Protein AF-A0AAW9QCE1-F1 (afdb_monomer_lite)

Structure (mmCIF, N/CA/C/O backbone):
data_AF-A0AAW9QCE1-F1
#
_entry.id   AF-A0AAW9QCE1-F1
#
loop_
_atom_site.group_PDB
_atom_site.id
_atom_site.type_symbol
_atom_site.label_atom_id
_atom_site.label_alt_id
_atom_site.label_comp_id
_atom_site.label_asym_id
_atom_site.label_entity_id
_atom_site.label_seq_id
_atom_site.pdbx_PDB_ins_code
_atom_site.Cartn_x
_atom_site.Cartn_y
_atom_site.Cartn_z
_atom_site.occupancy
_atom_site.B_iso_or_equiv
_atom_site.auth_seq_id
_atom_site.auth_comp_id
_atom_site.auth_asym_id
_atom_site.auth_atom_id
_atom_site.pdbx_PDB_model_num
ATOM 1 N N . MET A 1 1 ? 16.286 17.213 -9.007 1.00 36.25 1 MET A N 1
ATOM 2 C CA . MET A 1 1 ? 15.383 17.099 -7.843 1.00 36.25 1 MET A CA 1
ATOM 3 C C . MET A 1 1 ? 14.000 16.802 -8.391 1.00 36.25 1 MET A C 1
ATOM 5 O O . MET A 1 1 ? 13.286 17.731 -8.745 1.00 36.25 1 MET A O 1
ATOM 9 N N . SER A 1 2 ? 13.685 15.523 -8.589 1.00 42.88 2 SER A N 1
ATOM 10 C CA . SER A 1 2 ? 12.363 15.102 -9.058 1.00 42.88 2 SER A CA 1
ATOM 11 C C . SER A 1 2 ? 11.376 15.267 -7.909 1.00 42.88 2 SER A C 1
ATOM 13 O O . SER A 1 2 ? 11.636 14.832 -6.789 1.00 42.88 2 SER A O 1
ATOM 15 N N . THR A 1 3 ? 10.292 15.989 -8.154 1.00 44.84 3 THR A N 1
ATOM 16 C CA . THR A 1 3 ? 9.227 16.208 -7.179 1.00 44.84 3 THR A CA 1
ATOM 17 C C . THR A 1 3 ? 8.562 14.860 -6.893 1.00 44.84 3 THR A C 1
ATOM 19 O O . THR A 1 3 ? 7.934 14.304 -7.786 1.00 44.84 3 THR A O 1
ATOM 22 N N . MET A 1 4 ? 8.728 14.325 -5.678 1.00 53.09 4 MET A N 1
ATOM 23 C CA . MET A 1 4 ? 8.069 13.089 -5.229 1.00 53.09 4 MET A CA 1
ATOM 24 C C . MET A 1 4 ? 6.548 13.288 -5.292 1.00 53.09 4 MET A C 1
ATOM 26 O O . MET A 1 4 ? 5.975 13.998 -4.460 1.00 53.09 4 MET A O 1
ATOM 30 N N . GLN A 1 5 ? 5.884 12.726 -6.303 1.00 57.12 5 GLN A N 1
ATOM 31 C CA . GLN A 1 5 ? 4.432 12.821 -6.458 1.00 57.12 5 GLN A CA 1
ATOM 32 C C . GLN A 1 5 ? 3.751 11.661 -5.731 1.00 57.12 5 GLN A C 1
ATOM 34 O O . GLN A 1 5 ? 3.259 10.714 -6.342 1.00 57.12 5 GLN A O 1
ATOM 39 N N . HIS A 1 6 ? 3.641 11.794 -4.408 1.00 64.06 6 HIS A N 1
ATOM 40 C CA . HIS A 1 6 ? 2.686 11.008 -3.632 1.00 64.06 6 HIS A CA 1
ATOM 41 C C . HIS A 1 6 ? 1.281 11.355 -4.123 1.00 64.06 6 HIS A C 1
ATOM 43 O O . HIS A 1 6 ? 0.787 12.469 -3.916 1.00 64.06 6 HIS A O 1
ATOM 49 N N . SER A 1 7 ? 0.650 10.426 -4.833 1.00 66.94 7 SER A N 1
ATOM 50 C CA . SER A 1 7 ? -0.676 10.653 -5.393 1.00 66.94 7 SER A CA 1
ATOM 51 C C . SER A 1 7 ? -1.727 10.169 -4.400 1.00 66.94 7 SER A C 1
ATOM 53 O O . SER A 1 7 ? -1.566 9.141 -3.737 1.00 66.94 7 SER A O 1
ATOM 55 N N . ALA A 1 8 ? -2.832 10.911 -4.294 1.00 73.25 8 ALA A N 1
ATOM 56 C CA . ALA A 1 8 ? -4.013 10.379 -3.629 1.00 73.25 8 ALA A CA 1
ATOM 57 C C . ALA A 1 8 ? -4.419 9.064 -4.321 1.00 73.25 8 ALA A C 1
ATOM 59 O O . ALA A 1 8 ? -4.295 8.970 -5.549 1.00 73.25 8 ALA A O 1
ATOM 60 N N . PRO A 1 9 ? -4.907 8.059 -3.574 1.00 78.00 9 PRO A N 1
ATOM 61 C CA . PRO A 1 9 ? -5.286 6.804 -4.186 1.00 78.00 9 PRO A CA 1
ATOM 62 C C . PRO A 1 9 ? -6.351 7.011 -5.266 1.00 78.00 9 PRO A C 1
ATOM 64 O O . PRO A 1 9 ? -7.278 7.806 -5.072 1.00 78.00 9 PRO A O 1
ATOM 67 N N . PRO A 1 10 ? -6.277 6.280 -6.389 1.00 82.38 10 PRO A N 1
ATOM 68 C CA . PRO A 1 10 ? -7.356 6.291 -7.362 1.00 82.38 10 PRO A CA 1
ATOM 69 C C . PRO A 1 10 ? -8.649 5.765 -6.719 1.00 82.38 10 PRO A C 1
ATOM 71 O O . PRO A 1 10 ? -8.615 4.940 -5.805 1.00 82.38 10 PRO A O 1
ATOM 74 N N . GLN A 1 11 ? -9.808 6.214 -7.210 1.00 83.00 11 GLN A N 1
ATOM 75 C CA . GLN A 1 11 ? -11.114 5.921 -6.593 1.00 83.00 11 GLN A CA 1
ATOM 76 C C . GLN A 1 11 ? -11.371 4.421 -6.373 1.00 83.00 11 GLN A C 1
ATOM 78 O O . GLN A 1 11 ? -11.889 4.032 -5.328 1.00 83.00 11 GLN A O 1
ATOM 83 N N . TRP A 1 12 ? -10.958 3.576 -7.321 1.00 85.19 12 TRP A N 1
ATOM 84 C CA . TRP A 1 12 ? -11.101 2.121 -7.227 1.00 85.19 12 TRP A CA 1
ATOM 85 C C . TRP A 1 12 ? -10.264 1.510 -6.087 1.00 85.19 12 TRP A C 1
ATOM 87 O O . TRP A 1 12 ? -10.649 0.501 -5.503 1.00 85.19 12 TRP A O 1
ATOM 97 N N . PHE A 1 13 ? -9.138 2.123 -5.716 1.00 90.00 13 PHE A N 1
ATOM 98 C CA . PHE A 1 13 ? -8.360 1.683 -4.559 1.00 90.00 13 PHE A CA 1
ATOM 99 C C . PHE A 1 13 ? -9.018 2.142 -3.259 1.00 90.00 13 PHE A C 1
ATOM 101 O O . PHE A 1 13 ? -9.045 1.404 -2.276 1.00 90.00 13 PHE A O 1
ATOM 108 N N . GLY A 1 14 ? -9.630 3.329 -3.275 1.00 92.62 14 GLY A N 1
ATOM 109 C CA . GLY A 1 14 ? -10.445 3.817 -2.166 1.00 92.62 14 GLY A CA 1
ATOM 110 C C . GLY A 1 14 ? -11.583 2.859 -1.803 1.00 92.62 14 GLY A C 1
ATOM 111 O O . GLY A 1 14 ? -11.823 2.633 -0.620 1.00 92.62 14 GLY A O 1
ATOM 112 N N . THR A 1 15 ? -12.234 2.230 -2.790 1.00 92.31 15 THR A N 1
ATOM 113 C CA . THR A 1 15 ? -13.254 1.200 -2.522 1.00 92.31 15 THR A CA 1
ATOM 114 C C . THR A 1 15 ? -12.678 -0.051 -1.861 1.00 92.31 15 THR A C 1
ATOM 116 O O . THR A 1 15 ? -13.315 -0.596 -0.963 1.00 92.31 15 THR A O 1
ATOM 119 N N . THR A 1 16 ? -11.465 -0.474 -2.236 1.00 93.19 16 THR A N 1
ATOM 120 C CA . THR A 1 16 ? -10.771 -1.584 -1.565 1.00 93.19 16 THR A CA 1
ATOM 121 C C . THR A 1 16 ? -10.457 -1.226 -0.114 1.00 93.19 16 THR A C 1
ATOM 123 O O . THR A 1 16 ? -10.821 -1.972 0.787 1.00 93.19 16 THR A O 1
ATOM 126 N N . LEU A 1 17 ? -9.860 -0.058 0.141 1.00 95.25 17 LEU A N 1
ATOM 127 C CA . LEU A 1 17 ? -9.561 0.404 1.502 1.00 95.25 17 LEU A CA 1
ATOM 128 C C . LEU A 1 17 ? -10.816 0.475 2.380 1.00 95.25 17 LEU A C 1
ATOM 130 O O . LEU A 1 17 ? -10.809 -0.033 3.502 1.00 95.25 17 LEU A O 1
ATOM 134 N N . ALA A 1 18 ? -11.905 1.032 1.847 1.00 94.25 18 ALA A N 1
ATOM 135 C CA . ALA A 1 18 ? -13.182 1.114 2.547 1.00 94.25 18 ALA A CA 1
ATOM 136 C C . ALA A 1 18 ? -13.769 -0.272 2.863 1.00 94.25 18 ALA A C 1
ATOM 138 O O . ALA A 1 18 ? -14.311 -0.465 3.949 1.00 94.25 18 ALA A O 1
ATOM 139 N N . ALA A 1 19 ? -13.619 -1.257 1.968 1.00 94.25 19 ALA A N 1
ATOM 140 C CA . ALA A 1 19 ? -14.044 -2.637 2.223 1.00 94.25 19 ALA A CA 1
ATOM 141 C C . ALA A 1 19 ? -13.275 -3.296 3.386 1.00 94.25 19 ALA A C 1
ATOM 143 O O . ALA A 1 19 ? -13.808 -4.184 4.049 1.00 94.25 19 ALA A O 1
ATOM 144 N N . HIS A 1 20 ? -12.057 -2.828 3.669 1.00 94.31 20 HIS A N 1
ATOM 145 C CA . HIS A 1 20 ? -11.253 -3.226 4.828 1.00 94.31 20 HIS A CA 1
ATOM 146 C C . HIS A 1 20 ? -11.425 -2.293 6.048 1.00 94.31 20 HIS A C 1
ATOM 148 O O . HIS A 1 20 ? -10.750 -2.482 7.057 1.00 94.31 20 HIS A O 1
ATOM 154 N N . GLY A 1 21 ? -12.331 -1.309 5.985 1.00 95.81 21 GLY A N 1
ATOM 155 C CA . GLY A 1 21 ? -12.649 -0.394 7.089 1.00 95.81 21 GLY A CA 1
ATOM 156 C C . GLY A 1 21 ? -11.773 0.861 7.182 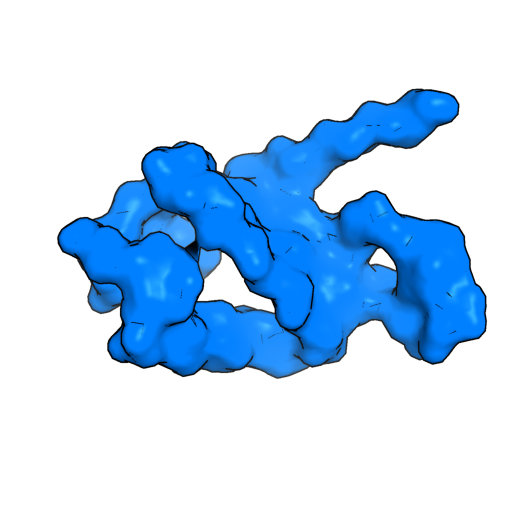1.00 95.81 21 GLY A C 1
ATOM 157 O O . GLY A 1 21 ? -11.922 1.629 8.128 1.00 95.81 21 GLY A O 1
ATOM 158 N N . PHE A 1 22 ? -10.882 1.101 6.221 1.00 96.12 22 PHE A N 1
ATOM 159 C CA . PHE A 1 22 ? -9.951 2.229 6.255 1.00 96.12 22 PHE A CA 1
ATOM 160 C C . PHE A 1 22 ? -10.494 3.488 5.558 1.00 96.12 22 PHE A C 1
ATOM 162 O O . PHE A 1 22 ? -11.207 3.411 4.556 1.00 96.12 22 PHE A O 1
ATOM 169 N N . ASP A 1 23 ? -10.076 4.667 6.036 1.00 94.88 23 ASP A N 1
ATOM 170 C CA . ASP A 1 23 ? -10.245 5.934 5.311 1.00 94.88 23 ASP A CA 1
ATOM 171 C C . ASP A 1 23 ? -9.201 6.034 4.190 1.00 94.88 23 ASP A C 1
ATOM 173 O O . ASP A 1 23 ? -7.997 6.070 4.444 1.00 94.88 23 ASP A O 1
ATOM 177 N N . ALA A 1 24 ? -9.654 6.142 2.939 1.00 93.81 24 ALA A N 1
ATOM 178 C CA . ALA A 1 24 ? -8.772 6.265 1.781 1.00 93.81 24 ALA A CA 1
ATOM 179 C C . ALA A 1 24 ? -7.829 7.478 1.845 1.00 93.81 24 ALA A C 1
ATOM 181 O O . ALA A 1 24 ? -6.740 7.445 1.279 1.00 93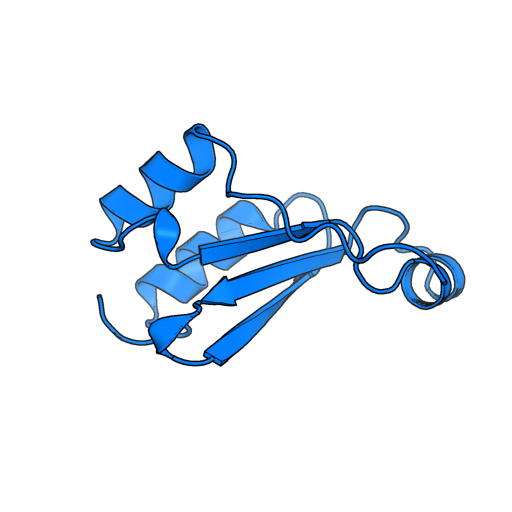.81 24 ALA A O 1
ATOM 182 N N . ARG A 1 25 ? -8.211 8.544 2.557 1.00 94.31 25 ARG A N 1
ATOM 183 C CA . ARG A 1 25 ? -7.379 9.746 2.731 1.00 94.31 25 ARG A CA 1
ATOM 184 C C . ARG A 1 25 ? -6.204 9.520 3.679 1.00 94.31 25 ARG A C 1
ATOM 186 O O . ARG A 1 25 ? -5.287 10.338 3.705 1.00 94.31 25 ARG A O 1
ATOM 193 N N . ASP A 1 26 ? -6.225 8.441 4.453 1.00 95.62 26 ASP A N 1
ATOM 194 C CA . ASP A 1 26 ? -5.112 8.035 5.309 1.00 95.62 26 ASP A CA 1
ATOM 195 C C . ASP A 1 26 ? -4.041 7.258 4.528 1.00 95.62 26 ASP A C 1
ATOM 197 O O . AS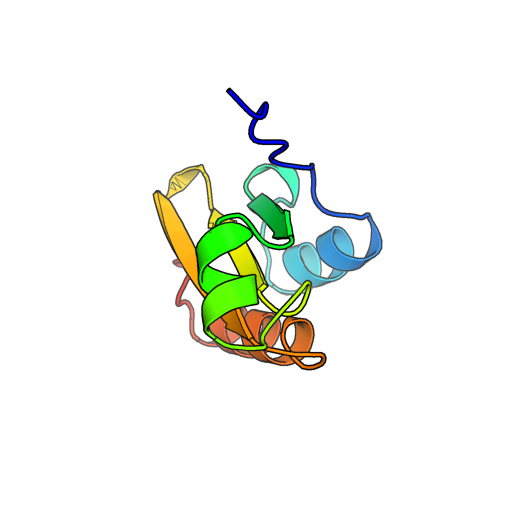P A 1 26 ? -2.989 6.947 5.074 1.00 95.62 26 ASP A O 1
ATOM 201 N N . PHE A 1 27 ? -4.276 6.962 3.247 1.00 96.19 27 PHE A N 1
ATOM 202 C CA . PHE A 1 27 ? -3.356 6.199 2.415 1.00 96.19 27 PHE A CA 1
ATOM 203 C C . PHE A 1 27 ? -2.782 7.035 1.275 1.00 96.19 27 PHE A C 1
ATOM 205 O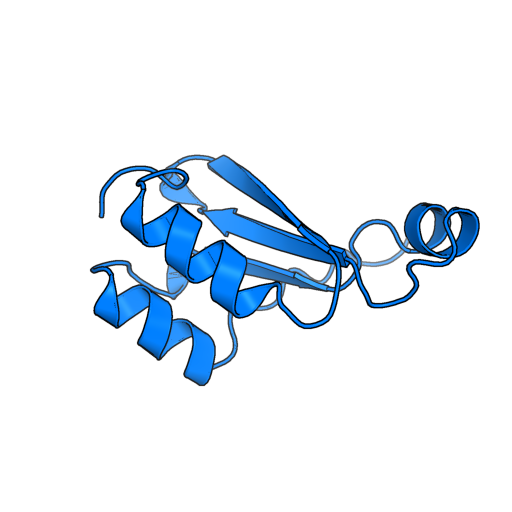 O . PHE A 1 27 ? -3.424 7.933 0.730 1.00 96.19 27 PHE A O 1
ATOM 212 N N . GLU A 1 28 ? -1.558 6.698 0.901 1.00 95.19 28 GLU A N 1
ATOM 213 C CA . GLU A 1 28 ? -0.863 7.218 -0.268 1.00 95.19 28 GLU A CA 1
ATOM 214 C C . GLU A 1 28 ? -0.314 6.066 -1.091 1.00 95.19 28 GLU A C 1
ATOM 216 O O . GLU A 1 28 ? 0.125 5.051 -0.539 1.00 95.19 28 GLU A O 1
ATOM 221 N N . LEU A 1 29 ? -0.345 6.245 -2.409 1.00 93.25 29 LEU A N 1
ATOM 222 C CA . LEU A 1 29 ? 0.279 5.336 -3.354 1.00 93.25 29 LEU A CA 1
ATOM 223 C C . LEU A 1 29 ? 1.300 6.110 -4.164 1.00 93.25 29 LEU A C 1
ATOM 225 O O . LEU A 1 29 ? 1.042 7.228 -4.617 1.00 93.25 29 LEU A O 1
ATOM 229 N N . GLU A 1 30 ? 2.437 5.474 -4.379 1.00 91.38 30 GLU A N 1
ATOM 230 C CA . GLU A 1 30 ? 3.478 5.993 -5.244 1.00 91.38 30 GLU A CA 1
ATOM 231 C C . GLU A 1 30 ? 3.939 4.886 -6.178 1.00 91.38 30 GLU A C 1
ATOM 233 O O . GLU A 1 30 ? 4.359 3.806 -5.752 1.00 91.38 30 GLU A O 1
ATOM 238 N N . ARG A 1 31 ? 3.811 5.154 -7.478 1.00 90.00 31 ARG A N 1
ATOM 239 C CA . ARG A 1 31 ? 4.318 4.257 -8.503 1.00 90.00 31 ARG A CA 1
ATOM 240 C C . ARG A 1 31 ? 5.780 4.577 -8.734 1.00 90.00 31 ARG A C 1
ATOM 242 O O . ARG A 1 31 ? 6.110 5.715 -9.038 1.00 90.00 31 ARG A O 1
ATOM 249 N N . ASP A 1 32 ? 6.593 3.543 -8.620 1.00 88.81 32 ASP A N 1
ATOM 250 C CA . ASP A 1 32 ? 8.026 3.565 -8.851 1.00 88.81 32 ASP A CA 1
ATOM 251 C C . ASP A 1 32 ? 8.758 4.727 -8.150 1.00 88.81 32 ASP A C 1
ATOM 253 O O . ASP A 1 32 ? 9.320 5.596 -8.814 1.00 88.81 32 ASP A O 1
ATOM 257 N N . PRO A 1 33 ? 8.745 4.770 -6.799 1.00 88.00 33 PRO A N 1
ATOM 258 C CA . PRO A 1 33 ? 9.399 5.838 -6.029 1.00 88.00 33 PRO A CA 1
ATOM 259 C C . PRO A 1 33 ? 10.924 5.888 -6.220 1.00 88.00 33 PRO A C 1
ATOM 261 O O . PRO A 1 33 ? 11.546 6.909 -5.946 1.00 88.00 33 PRO A O 1
ATOM 264 N N . GLU A 1 34 ? 11.531 4.790 -6.679 1.00 87.25 34 GLU A N 1
ATOM 265 C CA . GLU A 1 34 ? 12.977 4.633 -6.858 1.00 87.25 34 GLU A CA 1
ATOM 266 C C . GLU A 1 34 ? 13.284 4.221 -8.311 1.00 87.25 34 GLU A C 1
ATOM 268 O O . GLU A 1 34 ? 13.725 3.093 -8.557 1.00 87.25 34 GLU A O 1
ATOM 273 N N . PRO A 1 35 ? 13.048 5.113 -9.292 1.00 85.75 35 PRO A N 1
ATOM 274 C CA . PRO A 1 35 ? 13.086 4.767 -10.713 1.00 85.75 35 PRO A CA 1
ATOM 275 C C . PRO A 1 35 ? 14.481 4.350 -11.200 1.00 85.75 35 PRO A C 1
ATOM 277 O O . PRO A 1 35 ? 14.610 3.509 -12.087 1.00 85.75 35 PRO A O 1
ATOM 280 N N . ASP A 1 36 ? 15.550 4.889 -10.606 1.00 88.88 36 ASP A N 1
ATOM 281 C CA . ASP A 1 36 ? 16.922 4.491 -10.948 1.00 88.88 36 ASP A CA 1
ATOM 282 C C . ASP A 1 36 ? 17.226 3.062 -10.466 1.00 88.88 36 ASP A C 1
ATOM 284 O O . ASP A 1 36 ? 17.865 2.274 -11.170 1.00 88.88 36 ASP A O 1
ATOM 288 N N . LEU A 1 37 ? 16.735 2.701 -9.276 1.00 84.75 37 LEU A N 1
ATOM 289 C CA . LEU A 1 37 ? 16.884 1.360 -8.716 1.00 84.75 37 LEU A CA 1
ATOM 290 C C . LEU A 1 37 ? 16.021 0.349 -9.472 1.00 84.75 37 LEU A C 1
ATOM 292 O O . LEU A 1 37 ? 16.502 -0.732 -9.816 1.00 84.75 37 LEU A O 1
ATOM 296 N N . SER A 1 38 ? 14.761 0.687 -9.747 1.00 85.44 38 SER A N 1
ATOM 297 C CA . SER A 1 38 ? 13.866 -0.176 -10.516 1.00 85.44 38 SER A CA 1
ATOM 298 C C . SER A 1 38 ? 14.432 -0.423 -11.916 1.00 85.44 38 SER A C 1
ATOM 300 O O . SER A 1 38 ? 14.454 -1.568 -12.371 1.00 85.44 38 SER A O 1
ATOM 302 N N . ALA A 1 39 ? 15.007 0.600 -12.556 1.00 87.44 39 ALA A N 1
ATOM 303 C CA . ALA A 1 39 ? 15.687 0.465 -13.836 1.00 87.44 39 ALA A CA 1
ATOM 304 C C . ALA A 1 39 ? 16.922 -0.438 -13.760 1.00 87.44 39 ALA A C 1
ATOM 306 O O . ALA A 1 39 ? 17.076 -1.321 -14.607 1.00 87.44 39 ALA A O 1
ATOM 307 N N . ALA A 1 40 ? 17.767 -0.274 -12.739 1.00 88.81 40 ALA A N 1
ATOM 308 C CA . ALA A 1 40 ? 18.951 -1.111 -12.537 1.00 88.81 40 ALA A CA 1
ATOM 309 C C . ALA A 1 40 ? 18.607 -2.596 -12.316 1.00 88.81 40 ALA A C 1
ATOM 311 O O . ALA A 1 40 ? 19.396 -3.472 -12.670 1.00 88.81 40 ALA A O 1
ATOM 312 N N . LEU A 1 41 ? 17.427 -2.882 -11.758 1.00 86.12 41 LEU A N 1
ATOM 313 C CA . LEU A 1 41 ? 16.940 -4.238 -11.495 1.00 86.12 41 LEU A CA 1
ATOM 314 C C . LEU A 1 41 ? 16.067 -4.817 -12.624 1.00 86.12 41 LEU A C 1
ATOM 316 O O . LEU A 1 41 ? 15.652 -5.971 -12.527 1.00 86.12 41 LEU A O 1
ATOM 320 N N . GLY A 1 42 ? 15.778 -4.054 -13.685 1.00 85.94 42 GLY A N 1
ATOM 321 C CA . GLY A 1 42 ? 14.864 -4.484 -14.753 1.00 85.94 42 GLY A CA 1
ATOM 322 C C . GLY A 1 42 ? 13.396 -4.580 -14.311 1.00 85.94 42 GLY A C 1
ATOM 323 O O . GLY A 1 42 ? 12.645 -5.403 -14.830 1.00 85.94 42 GLY A O 1
ATOM 324 N N . LEU A 1 43 ? 13.005 -3.775 -13.319 1.00 82.81 43 LEU A N 1
ATOM 325 C CA . LEU A 1 43 ? 11.682 -3.725 -12.687 1.00 82.81 43 LEU A CA 1
ATOM 326 C C . LEU A 1 43 ? 10.968 -2.391 -12.961 1.00 82.81 43 LEU A C 1
ATOM 328 O O . LEU A 1 43 ? 10.177 -1.933 -12.133 1.00 82.81 43 LEU A O 1
ATOM 332 N N . GLN A 1 44 ? 11.254 -1.753 -14.098 1.00 81.94 44 GLN A N 1
ATOM 333 C CA . GLN A 1 44 ? 10.704 -0.441 -14.450 1.00 81.94 44 GLN A CA 1
ATOM 334 C C . GLN A 1 44 ? 9.175 -0.435 -14.316 1.00 81.94 44 GLN A C 1
ATOM 336 O O . GLN A 1 44 ? 8.509 -1.399 -14.714 1.00 81.94 44 GLN A O 1
ATOM 341 N N . ASP A 1 45 ? 8.620 0.623 -13.716 1.00 76.69 45 ASP A N 1
ATOM 342 C CA . ASP A 1 45 ? 7.173 0.820 -13.507 1.00 76.69 45 ASP A CA 1
ATOM 343 C C . ASP A 1 45 ? 6.450 -0.302 -12.733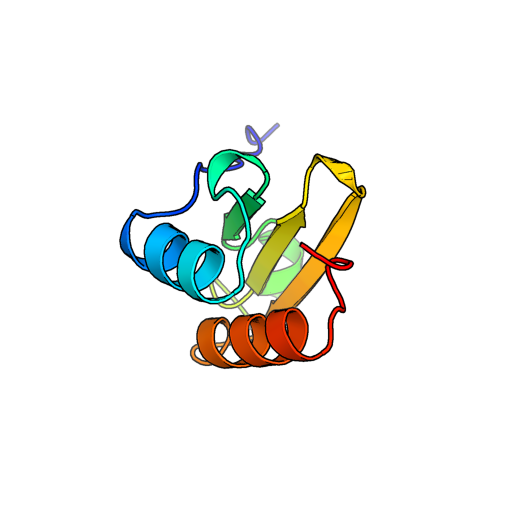 1.00 76.69 45 ASP A C 1
ATOM 345 O O . ASP A 1 45 ? 5.208 -0.337 -12.666 1.00 76.69 45 ASP A O 1
ATOM 349 N N . SER A 1 46 ? 7.218 -1.226 -12.149 1.00 85.69 46 SER A N 1
ATOM 350 C CA . SER A 1 46 ? 6.721 -2.434 -11.491 1.00 85.69 46 SER A CA 1
ATOM 351 C C . SER A 1 46 ? 6.781 -2.338 -9.973 1.00 85.69 46 SER A C 1
ATOM 353 O O . SER A 1 46 ? 6.276 -3.235 -9.306 1.00 85.69 46 SER A O 1
ATOM 355 N N . LEU A 1 47 ? 7.368 -1.273 -9.422 1.00 90.25 47 LEU A N 1
ATOM 356 C CA . LEU A 1 47 ? 7.382 -1.008 -7.991 1.00 90.25 47 LEU A CA 1
ATOM 357 C C . LEU A 1 47 ? 6.177 -0.140 -7.602 1.00 90.25 47 LEU A C 1
ATOM 359 O O . LEU A 1 47 ? 5.879 0.868 -8.239 1.00 90.25 47 LEU A O 1
ATOM 363 N N . MET A 1 48 ? 5.482 -0.531 -6.541 1.00 92.56 48 MET A N 1
ATOM 364 C CA . MET A 1 48 ? 4.406 0.244 -5.931 1.00 92.56 48 MET A CA 1
ATOM 365 C C . MET A 1 48 ? 4.695 0.396 -4.446 1.00 92.56 48 MET A C 1
ATOM 367 O O . MET A 1 48 ? 4.853 -0.600 -3.743 1.00 92.56 48 MET A O 1
ATOM 371 N N . LEU A 1 49 ? 4.733 1.630 -3.966 1.00 94.06 49 LEU A N 1
ATOM 372 C CA . LEU A 1 49 ? 4.785 1.946 -2.547 1.00 94.06 49 LEU A CA 1
ATOM 373 C C . LEU A 1 49 ? 3.375 2.274 -2.070 1.00 94.06 49 LEU A C 1
ATOM 375 O O . LEU A 1 49 ? 2.671 3.076 -2.681 1.00 94.06 49 LEU A O 1
ATOM 379 N N . VAL A 1 50 ? 2.970 1.658 -0.961 1.00 95.44 50 VAL A N 1
ATOM 380 C CA . VAL A 1 50 ? 1.734 1.993 -0.251 1.00 95.44 50 VAL A CA 1
ATOM 381 C C . VAL A 1 50 ? 2.089 2.417 1.162 1.00 95.44 50 VAL A C 1
ATOM 383 O O . VAL A 1 50 ? 2.781 1.695 1.885 1.00 95.44 50 VAL A O 1
ATOM 386 N N . ARG A 1 51 ? 1.603 3.592 1.559 1.00 96.19 51 ARG A N 1
ATOM 387 C CA . ARG A 1 51 ? 1.856 4.184 2.872 1.00 96.19 51 ARG A CA 1
ATOM 388 C C . ARG A 1 51 ? 0.550 4.512 3.569 1.00 96.19 51 ARG A C 1
ATOM 390 O O . ARG A 1 51 ? -0.316 5.139 2.967 1.00 96.19 51 ARG A O 1
ATOM 397 N N . ARG A 1 52 ? 0.441 4.164 4.853 1.00 96.50 52 ARG A N 1
ATOM 398 C CA . ARG A 1 52 ? -0.604 4.681 5.747 1.00 96.50 52 ARG A CA 1
ATOM 399 C C . ARG A 1 52 ? -0.031 5.827 6.580 1.00 96.50 52 ARG A C 1
ATOM 401 O O . ARG A 1 52 ? 0.949 5.646 7.300 1.00 96.50 52 ARG A O 1
ATOM 408 N N . ARG A 1 53 ? -0.619 7.019 6.476 1.00 95.06 53 ARG A N 1
ATOM 409 C CA . ARG A 1 53 ? -0.125 8.260 7.091 1.00 95.06 53 ARG A CA 1
ATOM 410 C C . ARG A 1 53 ? -0.178 8.200 8.613 1.00 95.06 53 ARG A C 1
ATOM 412 O O . ARG A 1 53 ? 0.818 8.523 9.251 1.00 95.06 53 ARG A O 1
ATOM 419 N N . SER A 1 54 ? -1.307 7.780 9.180 1.00 95.06 54 SER A N 1
ATOM 420 C CA . SER A 1 54 ? -1.543 7.778 10.630 1.00 95.06 54 SER A CA 1
ATOM 421 C C . SER A 1 54 ? -0.606 6.858 11.415 1.00 95.06 54 SER A C 1
ATOM 423 O O . SER A 1 54 ? -0.259 7.171 12.551 1.00 95.06 54 SER A O 1
ATOM 425 N N . THR A 1 55 ? -0.181 5.741 10.819 1.00 94.06 55 THR A N 1
ATOM 426 C CA . THR A 1 55 ? 0.695 4.752 11.471 1.00 94.06 55 THR A CA 1
ATOM 427 C C . THR A 1 55 ? 2.144 4.833 11.009 1.00 94.06 55 THR A C 1
ATOM 429 O O . THR A 1 55 ? 3.021 4.270 11.658 1.00 94.06 55 THR A O 1
ATOM 432 N N . GLY A 1 56 ? 2.410 5.492 9.878 1.00 94.06 56 GLY A N 1
ATOM 433 C CA . GLY A 1 56 ? 3.719 5.471 9.228 1.00 94.06 56 GLY A CA 1
ATOM 434 C C . GLY A 1 56 ? 4.074 4.121 8.596 1.00 94.06 56 GLY A C 1
ATOM 435 O O . GLY A 1 56 ? 5.214 3.944 8.175 1.00 94.06 56 GLY A O 1
ATOM 436 N N . ALA A 1 57 ? 3.135 3.171 8.517 1.00 95.81 57 ALA A N 1
ATOM 437 C CA . ALA A 1 57 ? 3.371 1.877 7.884 1.00 95.81 57 ALA A CA 1
ATOM 438 C C . ALA A 1 57 ? 3.618 2.051 6.377 1.00 95.81 57 ALA A C 1
ATOM 440 O O . ALA A 1 57 ? 2.838 2.719 5.693 1.00 95.81 57 ALA A O 1
ATOM 441 N N . VAL A 1 58 ? 4.686 1.429 5.870 1.00 95.44 58 VAL A N 1
ATOM 442 C CA . VAL A 1 58 ? 5.099 1.472 4.459 1.00 95.44 58 VAL A CA 1
ATOM 443 C C . VAL A 1 58 ? 5.326 0.051 3.956 1.00 95.44 58 VAL A C 1
ATOM 445 O O . VAL A 1 58 ? 5.976 -0.754 4.625 1.00 95.44 58 VAL A O 1
ATOM 448 N N . ARG A 1 59 ? 4.814 -0.248 2.762 1.00 95.50 59 ARG A N 1
ATOM 449 C CA . ARG A 1 59 ? 5.049 -1.511 2.055 1.00 95.50 59 ARG A CA 1
ATOM 450 C C . ARG A 1 59 ? 5.402 -1.252 0.600 1.00 95.50 59 ARG A C 1
ATOM 452 O O . ARG A 1 59 ? 4.865 -0.335 -0.018 1.00 95.50 59 ARG A O 1
ATOM 459 N N . PHE A 1 60 ? 6.280 -2.098 0.074 1.00 92.88 60 PHE A N 1
ATOM 460 C CA . PHE A 1 60 ? 6.666 -2.124 -1.330 1.00 92.88 60 PHE A CA 1
ATOM 461 C C . PHE A 1 60 ? 6.132 -3.395 -1.976 1.00 92.88 60 PHE A C 1
ATOM 463 O O . PHE A 1 60 ? 6.278 -4.487 -1.427 1.00 92.88 60 PHE A O 1
ATOM 470 N N . TYR A 1 61 ? 5.557 -3.248 -3.160 1.00 92.69 61 TYR A N 1
ATOM 471 C CA . TYR A 1 61 ? 4.996 -4.337 -3.940 1.00 92.69 61 TYR A CA 1
ATOM 472 C C . TYR A 1 61 ? 5.606 -4.345 -5.331 1.00 92.69 61 TYR A C 1
ATOM 474 O O . TYR A 1 61 ? 5.830 -3.290 -5.921 1.00 92.69 61 TYR A O 1
ATOM 482 N N . LEU A 1 62 ? 5.846 -5.546 -5.850 1.00 89.19 62 LEU A N 1
ATOM 483 C CA . LEU A 1 62 ? 6.422 -5.759 -7.170 1.00 89.19 62 LEU A CA 1
ATOM 484 C C . LEU A 1 62 ? 5.404 -6.389 -8.125 1.00 89.19 62 LEU A C 1
ATOM 486 O O . LEU A 1 62 ? 4.708 -7.345 -7.778 1.00 89.19 62 LEU A O 1
ATOM 490 N N . GLY A 1 63 ? 5.381 -5.886 -9.356 1.00 85.44 63 GLY A N 1
ATOM 491 C CA . GLY A 1 63 ? 4.678 -6.471 -10.492 1.00 85.44 63 GLY A CA 1
ATOM 492 C C . GLY A 1 63 ? 3.175 -6.188 -10.550 1.00 85.44 63 GLY A C 1
ATOM 493 O O . GLY A 1 63 ? 2.601 -5.431 -9.768 1.00 85.44 63 GLY A O 1
ATOM 494 N N . ALA A 1 64 ? 2.511 -6.819 -11.521 1.00 80.69 64 ALA A N 1
ATOM 495 C CA . ALA A 1 64 ? 1.100 -6.579 -11.835 1.00 80.69 64 ALA A CA 1
ATOM 496 C C . ALA A 1 64 ? 0.120 -7.030 -10.732 1.00 80.69 64 ALA A C 1
ATOM 498 O O . ALA A 1 64 ? -1.020 -6.574 -10.697 1.00 80.69 64 ALA A O 1
ATOM 499 N N . SER A 1 65 ? 0.552 -7.905 -9.820 1.00 87.75 65 SER A N 1
ATOM 500 C CA . SER A 1 65 ? -0.268 -8.450 -8.730 1.00 87.75 65 SER A CA 1
ATOM 501 C C . SER A 1 65 ? -0.248 -7.608 -7.452 1.00 87.75 65 SER A C 1
ATOM 503 O O . SER A 1 65 ? -0.763 -8.056 -6.426 1.00 87.75 65 SER A O 1
ATOM 505 N N . TRP A 1 66 ? 0.339 -6.407 -7.485 1.00 91.06 66 TRP A N 1
ATOM 506 C CA . TRP A 1 66 ? 0.501 -5.562 -6.300 1.00 91.06 66 TRP A CA 1
ATOM 507 C C . TRP A 1 66 ? -0.820 -5.308 -5.561 1.00 91.06 66 TRP A C 1
ATOM 509 O O . TRP A 1 66 ? -0.845 -5.331 -4.337 1.00 91.06 66 TRP A O 1
ATOM 519 N N . LEU A 1 67 ? -1.935 -5.143 -6.279 1.00 90.88 67 LEU A N 1
ATOM 520 C CA . LEU A 1 67 ? -3.234 -4.882 -5.657 1.00 90.88 67 LEU A CA 1
ATOM 521 C C . LEU A 1 67 ? -3.733 -6.067 -4.820 1.00 90.88 67 LEU A C 1
ATOM 523 O O . LEU A 1 67 ? -4.264 -5.887 -3.722 1.00 90.88 67 LEU A O 1
ATOM 527 N N . THR A 1 68 ? -3.549 -7.286 -5.327 1.00 92.81 68 THR A N 1
ATOM 528 C CA . THR A 1 68 ? -3.894 -8.505 -4.591 1.00 92.81 68 THR A CA 1
ATOM 529 C C . THR A 1 68 ? -3.027 -8.628 -3.343 1.00 92.81 68 THR A C 1
ATOM 531 O O . THR A 1 68 ? -3.549 -8.913 -2.270 1.00 92.81 68 THR A O 1
ATOM 534 N N . ALA A 1 69 ? -1.726 -8.345 -3.459 1.00 95.12 69 ALA A N 1
ATOM 535 C CA . ALA A 1 69 ? -0.804 -8.369 -2.326 1.00 95.12 69 ALA A CA 1
ATOM 536 C C . ALA A 1 69 ? -1.178 -7.331 -1.251 1.00 95.12 69 ALA A C 1
ATOM 538 O O . ALA A 1 69 ? -1.259 -7.678 -0.077 1.00 95.12 69 ALA A O 1
ATOM 539 N N . VAL A 1 70 ? -1.517 -6.101 -1.650 1.00 95.31 70 VAL A N 1
ATOM 540 C CA . VAL A 1 70 ? -2.031 -5.075 -0.728 1.00 95.31 70 VAL A CA 1
ATOM 541 C C . VAL A 1 70 ? -3.293 -5.550 -0.014 1.00 95.31 70 VAL A C 1
ATOM 543 O O . VAL A 1 70 ? -3.420 -5.370 1.191 1.00 95.31 70 VAL A O 1
ATOM 546 N N . SER A 1 71 ? -4.227 -6.172 -0.734 1.00 94.81 71 SER A N 1
ATOM 547 C CA . SER A 1 71 ? -5.478 -6.663 -0.139 1.00 94.81 71 SER A CA 1
ATOM 548 C C . SER A 1 71 ? -5.219 -7.752 0.910 1.00 94.81 71 SER A C 1
ATOM 550 O O . SER A 1 71 ? -5.845 -7.752 1.971 1.00 94.81 71 SER A O 1
ATOM 552 N N . CYS A 1 72 ? -4.255 -8.645 0.654 1.00 95.38 72 CYS A N 1
ATOM 553 C CA . CYS A 1 72 ? -3.804 -9.634 1.634 1.00 95.38 72 CYS A CA 1
ATOM 554 C C . CYS A 1 72 ? -3.196 -8.968 2.877 1.00 95.38 72 CYS A C 1
ATOM 556 O O . CYS A 1 72 ? -3.560 -9.327 3.994 1.00 95.38 72 CYS A O 1
ATOM 558 N N . ASP A 1 73 ? -2.332 -7.970 2.696 1.00 96.44 73 ASP A N 1
ATOM 559 C CA . ASP A 1 73 ? -1.681 -7.246 3.794 1.00 96.44 73 ASP A CA 1
ATOM 560 C C . ASP A 1 73 ? -2.679 -6.433 4.635 1.00 96.44 73 ASP A C 1
ATOM 562 O O . ASP A 1 73 ? -2.581 -6.394 5.864 1.00 96.44 73 ASP A O 1
ATOM 566 N N . LEU A 1 74 ? -3.683 -5.824 3.997 1.00 95.75 74 LEU A N 1
ATOM 567 C CA . LEU A 1 74 ? -4.794 -5.159 4.684 1.00 95.75 74 LEU A CA 1
ATOM 568 C C . LEU A 1 74 ? -5.585 -6.156 5.540 1.00 95.75 74 LEU A C 1
ATOM 570 O O . LEU A 1 74 ? -5.875 -5.868 6.699 1.00 95.75 74 LEU A O 1
ATOM 574 N N . ALA A 1 75 ? -5.901 -7.337 4.998 1.00 94.69 75 ALA A N 1
ATOM 575 C CA . ALA A 1 75 ? -6.596 -8.395 5.734 1.00 94.69 75 ALA A CA 1
ATOM 576 C C . ALA A 1 75 ? -5.754 -8.969 6.887 1.00 94.69 75 ALA A C 1
ATOM 578 O O . ALA A 1 75 ? -6.297 -9.303 7.940 1.00 94.69 75 ALA A O 1
ATOM 579 N N . ALA A 1 76 ? -4.437 -9.064 6.700 1.00 95.25 76 ALA A N 1
ATOM 580 C CA . ALA A 1 76 ? -3.496 -9.524 7.715 1.00 95.25 76 ALA A CA 1
ATOM 581 C C . ALA A 1 76 ? -3.224 -8.472 8.811 1.00 95.25 76 ALA A C 1
ATOM 583 O O . ALA A 1 76 ? -2.726 -8.816 9.882 1.00 95.25 76 ALA A O 1
ATOM 584 N N . GLY A 1 77 ? -3.593 -7.205 8.584 1.00 94.94 77 GLY A N 1
ATOM 585 C CA . GLY A 1 77 ? -3.368 -6.108 9.528 1.00 94.94 77 GLY A CA 1
ATOM 586 C C . GLY A 1 77 ? -1.959 -5.513 9.460 1.00 94.94 77 GLY A C 1
ATOM 587 O O . GLY A 1 77 ? -1.535 -4.840 10.400 1.00 94.94 77 GLY A O 1
ATOM 588 N N . GLU A 1 78 ? -1.240 -5.711 8.353 1.00 95.62 78 GLU A N 1
ATOM 589 C CA . GLU A 1 78 ? 0.137 -5.231 8.153 1.00 95.62 78 GLU A CA 1
ATOM 590 C C . GLU A 1 78 ? 0.241 -3.697 8.077 1.00 95.62 78 GLU A C 1
ATOM 592 O O . GLU A 1 78 ? 1.321 -3.139 8.274 1.00 95.62 78 GLU A O 1
ATOM 597 N N . PHE A 1 79 ? -0.881 -3.011 7.828 1.00 95.19 79 PHE A N 1
ATOM 598 C CA . PHE A 1 79 ? -1.019 -1.550 7.911 1.00 95.19 79 PHE A CA 1
ATOM 599 C C . PHE A 1 79 ? -1.567 -1.074 9.271 1.00 95.19 79 PHE A C 1
ATOM 601 O O . PHE A 1 79 ? -1.952 0.090 9.433 1.00 95.19 79 PHE A O 1
ATOM 608 N N . GLY A 1 80 ? -1.607 -1.964 1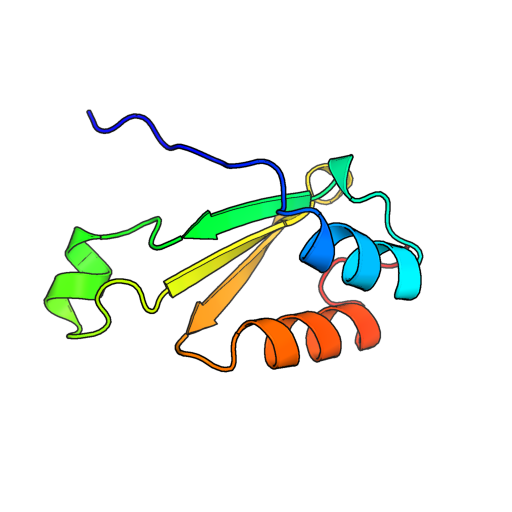0.265 1.00 91.50 80 GLY A N 1
ATOM 609 C CA . GLY A 1 80 ? -2.347 -1.787 11.510 1.00 91.50 80 GLY A CA 1
ATOM 610 C C . GLY A 1 80 ? -3.836 -2.094 11.339 1.00 91.50 80 GLY A C 1
ATOM 611 O O . GLY A 1 80 ? -4.323 -2.326 10.235 1.00 91.50 80 GLY A O 1
ATOM 612 N N . ARG A 1 81 ? -4.578 -2.089 12.450 1.00 86.81 81 ARG A N 1
ATOM 613 C CA . ARG A 1 81 ? -6.042 -2.231 12.414 1.00 86.81 81 ARG A CA 1
ATOM 614 C C . ARG A 1 81 ? -6.697 -0.937 11.920 1.00 86.81 81 ARG A C 1
ATOM 616 O O . ARG A 1 81 ? -6.114 0.142 12.085 1.00 86.81 81 ARG A O 1
ATOM 623 N N . ALA A 1 82 ? -7.857 -1.077 11.281 1.00 78.81 82 ALA A N 1
ATOM 624 C CA . ALA A 1 82 ? -8.717 0.040 10.901 1.00 78.81 82 ALA A CA 1
ATOM 625 C C . ALA A 1 82 ? -9.177 0.822 12.135 1.00 78.81 82 ALA A C 1
ATOM 627 O O . ALA A 1 82 ? -9.507 0.166 13.153 1.00 78.81 82 ALA A O 1
#

Radius of gyration: 12.75 Å; chains: 1; bounding box: 33×27×27 Å

Secondary structure (DSSP, 8-state):
------BPPPHHHHHHHHHTT--GGGEEEEE-S-HHHHHHTT-TT-EEEEEETTT--EEEEESTTHHHHHHHHHHHTTT---

pLDDT: mean 87.48, std 12.35, range [36.25, 96.5]

Foldseek 3Di:
DDDQDFDQDDVVVCVLCVVLVHHSRQKTKGFCSPQVVCVVVVQHSFWMWMAGNVQRQIDIGGHPCRSVVVSVCSVVCSNHHD

Sequence (82 aa):
MSTMQHSAPPQWFGTTLAAHGFDARDFELERDPEPDLSAALGLQDSLMLVRRRSTGAVRFYLGASWLTAVSCDLAAGEFGRA

Organism: NCBI:txid3119538